Protein AF-0000000068766864 (afdb_homodimer)

Nearest PDB structures (foldseek):
  5yqg-assembly1_D  TM=7.341E-01  e=4.344E+00  Mus musculus
  5om0-assembly2_B  TM=7.626E-01  e=5.159E+00  Homo sapiens
  2c63-assembly2_D  TM=5.034E-01  e=2.746E+00  Homo sapiens
  5yqg-assembly1_B  TM=5.090E-01  e=3.262E+00  Mus musculus
  6gkg-assembly4_H  TM=6.464E-01  e=9.690E+00  Homo sapiens

pLDDT: mean 87.77, std 18.96, range [22.64, 98.69]

Structure (mmCIF, N/CA/C/O backbone):
data_AF-0000000068766864-model_v1
#
loop_
_entity.id
_entity.type
_entity.pdbx_description
1 polymer 'Uncharacterized protein'
#
loop_
_atom_site.group_PDB
_atom_site.id
_atom_site.type_symbol
_atom_site.label_atom_id
_atom_site.label_alt_id
_atom_site.label_comp_id
_atom_site.label_asym_id
_atom_site.label_entity_id
_atom_site.label_seq_id
_atom_site.pdbx_PDB_ins_code
_atom_site.Cartn_x
_atom_site.Cartn_y
_atom_site.Cartn_z
_atom_site.occupancy
_atom_site.B_iso_or_equiv
_atom_site.auth_seq_id
_atom_site.auth_comp_id
_atom_site.auth_asym_id
_atom_site.auth_atom_id
_atom_site.pdbx_PDB_model_num
ATOM 1 N N . MET A 1 1 ? -9.164 18.281 27.969 1 33.69 1 MET A N 1
ATOM 2 C CA . MET A 1 1 ? -8.516 18.688 26.734 1 33.69 1 MET A CA 1
ATOM 3 C C . MET A 1 1 ? -8.719 17.625 25.641 1 33.69 1 MET A C 1
ATOM 5 O O . MET A 1 1 ? -8.352 16.469 25.828 1 33.69 1 MET A O 1
ATOM 9 N N . ASP A 1 2 ? -9.836 17.562 25.031 1 39.25 2 ASP A N 1
ATOM 10 C CA . ASP A 1 2 ? -10.258 16.594 24.031 1 39.25 2 ASP A CA 1
ATOM 11 C C . ASP A 1 2 ? -9.18 16.391 22.969 1 39.25 2 ASP A C 1
ATOM 13 O O . ASP A 1 2 ? -8.867 17.297 22.203 1 39.25 2 ASP A O 1
ATOM 17 N N . LYS A 1 3 ? -8.062 15.938 23.328 1 46.28 3 LYS A N 1
ATOM 18 C CA . LYS A 1 3 ? -6.883 15.789 22.484 1 46.28 3 LYS A CA 1
ATOM 19 C C . LYS A 1 3 ? -7.281 15.414 21.062 1 46.28 3 LYS A C 1
ATOM 21 O O . LYS A 1 3 ? -7.898 14.375 20.828 1 46.28 3 LYS A O 1
ATOM 26 N N . LYS A 1 4 ? -7.801 16.328 20.297 1 52.69 4 LYS A N 1
ATOM 27 C CA . LYS A 1 4 ? -8.117 16.188 18.875 1 52.69 4 LYS A CA 1
ATOM 28 C C . LYS A 1 4 ? -7.012 15.438 18.141 1 52.69 4 LYS A C 1
ATOM 30 O O . LYS A 1 4 ? -5.863 15.883 18.109 1 52.69 4 LYS A O 1
ATOM 35 N N . TYR A 1 5 ? -7.047 14.117 18.328 1 60.38 5 TYR A N 1
ATOM 36 C CA . TYR A 1 5 ? -6.012 13.344 17.656 1 60.38 5 TYR A CA 1
ATOM 37 C C . TYR A 1 5 ? -5.992 13.656 16.156 1 60.38 5 TYR A C 1
ATOM 39 O O . TYR A 1 5 ? -7.012 13.508 15.477 1 60.38 5 TYR A O 1
ATOM 47 N N . ASP A 1 6 ? -5.262 14.805 15.93 1 80.88 6 ASP A N 1
ATOM 48 C CA . ASP A 1 6 ? -5.188 15.242 14.539 1 80.88 6 ASP A CA 1
ATOM 49 C C . ASP A 1 6 ? -4.223 14.367 13.742 1 80.88 6 ASP A C 1
ATOM 51 O O . ASP A 1 6 ? -3.061 14.211 14.125 1 80.88 6 ASP A O 1
ATOM 55 N N . PHE A 1 7 ? -4.727 13.586 12.953 1 88.81 7 PHE A N 1
ATOM 56 C CA . PHE A 1 7 ? -3.926 12.805 12.023 1 88.81 7 PHE A CA 1
ATOM 57 C C . PHE A 1 7 ? -2.803 13.648 11.43 1 88.81 7 PHE A C 1
ATOM 59 O O . PHE A 1 7 ? -3.031 14.773 11 1 88.81 7 PHE A O 1
ATOM 66 N N . SER A 1 8 ? -1.602 13.133 11.617 1 88.31 8 SER A N 1
ATOM 67 C CA . SER A 1 8 ? -0.469 13.789 10.969 1 88.31 8 SER A CA 1
ATOM 68 C C . SER A 1 8 ? 0.524 12.766 10.422 1 88.31 8 SER A C 1
ATOM 70 O O . SER A 1 8 ? 1.042 11.938 11.172 1 88.31 8 SER A O 1
ATOM 72 N N . LEU A 1 9 ? 0.725 12.789 9.164 1 92.5 9 LEU A N 1
ATOM 73 C CA . LEU A 1 9 ? 1.697 11.938 8.492 1 92.5 9 LEU A CA 1
ATOM 74 C C . LEU A 1 9 ? 2.645 12.766 7.633 1 92.5 9 LEU A C 1
ATOM 76 O O . LEU A 1 9 ? 2.201 13.602 6.84 1 92.5 9 LEU A O 1
ATOM 80 N N . SER A 1 10 ? 3.959 12.609 7.906 1 92.88 10 SER A N 1
ATOM 81 C CA . SER A 1 10 ? 4.945 13.312 7.098 1 92.88 10 SER A CA 1
ATOM 82 C C . SER A 1 10 ? 5.348 12.492 5.875 1 92.88 10 SER A C 1
ATOM 84 O O . SER A 1 10 ? 5.086 11.289 5.812 1 92.88 10 SER A O 1
ATOM 86 N N . TYR A 1 11 ? 5.945 13.148 4.961 1 95.38 11 TYR A N 1
ATOM 87 C CA . TYR A 1 11 ? 6.457 12.469 3.777 1 95.38 11 TYR A CA 1
ATOM 88 C C . TYR A 1 11 ? 7.496 11.422 4.16 1 95.38 11 TYR A C 1
ATOM 90 O O . TYR A 1 11 ? 7.516 10.32 3.596 1 95.38 11 TYR A O 1
ATOM 98 N N . GLU A 1 12 ? 8.336 11.781 5.156 1 95 12 GLU A N 1
ATOM 99 C CA . GLU A 1 12 ? 9.367 10.852 5.617 1 95 12 GLU A CA 1
ATOM 100 C C . GLU A 1 12 ? 8.742 9.594 6.223 1 95 12 GLU A C 1
ATOM 102 O O . GLU A 1 12 ? 9.203 8.484 5.973 1 95 12 GLU A O 1
ATOM 107 N N . ALA A 1 13 ? 7.707 9.781 6.992 1 95.5 13 ALA A N 1
ATOM 108 C CA . ALA A 1 13 ? 7.035 8.641 7.613 1 95.5 13 ALA A CA 1
ATOM 109 C C . ALA A 1 13 ? 6.344 7.777 6.562 1 95.5 13 ALA A C 1
ATOM 111 O O . ALA A 1 13 ? 6.434 6.551 6.605 1 95.5 13 ALA A O 1
ATOM 112 N N . LEU A 1 14 ? 5.648 8.43 5.613 1 98 14 LEU A N 1
ATOM 113 C CA . LEU A 1 14 ? 5.027 7.707 4.508 1 98 14 LEU A CA 1
ATOM 114 C C . LEU A 1 14 ? 6.047 6.828 3.797 1 98 14 LEU A C 1
ATOM 116 O O . LEU A 1 14 ? 5.82 5.629 3.619 1 98 14 LEU A O 1
ATOM 120 N N . THR A 1 15 ? 7.188 7.398 3.447 1 97.94 15 THR A N 1
ATOM 121 C CA . THR A 1 15 ? 8.203 6.703 2.666 1 97.94 15 THR A CA 1
ATOM 122 C C . THR A 1 15 ? 8.867 5.609 3.498 1 97.94 15 THR A C 1
ATOM 124 O O . THR A 1 15 ? 9.078 4.496 3.014 1 97.94 15 THR A O 1
ATOM 127 N N . ARG A 1 16 ? 9.125 5.895 4.723 1 97.69 16 ARG A N 1
ATOM 128 C CA . ARG A 1 16 ? 9.797 4.934 5.59 1 97.69 16 ARG A CA 1
ATOM 129 C C . ARG A 1 16 ? 8.93 3.705 5.82 1 97.69 16 ARG A C 1
ATOM 131 O O . ARG A 1 16 ? 9.414 2.572 5.77 1 97.69 16 ARG A O 1
ATOM 138 N N . VAL A 1 17 ? 7.656 3.924 6.086 1 98.12 17 VAL A N 1
ATOM 139 C CA . VAL A 1 17 ? 6.734 2.814 6.309 1 98.12 17 VAL A CA 1
ATOM 140 C C . VAL A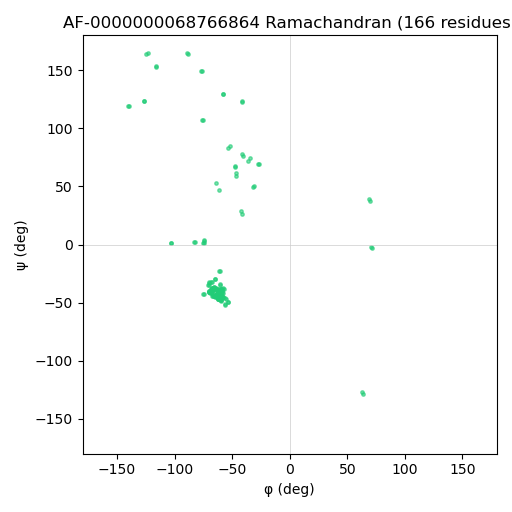 1 17 ? 6.652 1.945 5.059 1 98.12 17 VAL A C 1
ATOM 142 O O . VAL A 1 17 ? 6.738 0.717 5.141 1 98.12 17 VAL A O 1
ATOM 145 N N . CYS A 1 18 ? 6.512 2.605 3.939 1 98.5 18 CYS A N 1
ATOM 146 C CA . CYS A 1 18 ? 6.406 1.859 2.691 1 98.5 18 CYS A CA 1
ATOM 147 C C . CYS A 1 18 ? 7.715 1.147 2.369 1 98.5 18 CYS A C 1
ATOM 149 O O . CYS A 1 18 ? 7.707 0 1.92 1 98.5 18 CYS A O 1
ATOM 151 N N . GLU A 1 19 ? 8.836 1.826 2.643 1 98.31 19 GLU A N 1
ATOM 152 C CA . GLU A 1 19 ? 10.141 1.217 2.436 1 98.31 19 GLU A CA 1
ATOM 153 C C . GLU A 1 19 ? 10.305 -0.044 3.279 1 98.31 19 GLU A C 1
ATOM 155 O O . GLU A 1 19 ? 10.719 -1.089 2.77 1 98.31 19 GLU A O 1
ATOM 160 N N . ASN A 1 20 ? 9.969 0.044 4.5 1 98.12 20 ASN A N 1
ATOM 161 C CA . ASN A 1 20 ? 10.078 -1.104 5.395 1 98.12 20 ASN A CA 1
ATOM 162 C C . ASN A 1 20 ? 9.195 -2.262 4.934 1 98.12 20 ASN A C 1
ATOM 164 O O . ASN A 1 20 ? 9.617 -3.418 4.965 1 98.12 20 ASN A O 1
ATOM 168 N N . ALA A 1 21 ? 7.984 -1.971 4.523 1 98.12 21 ALA A N 1
ATOM 169 C CA . ALA A 1 21 ? 7.074 -3.01 4.055 1 98.12 21 ALA A CA 1
ATOM 170 C C . ALA A 1 21 ? 7.617 -3.691 2.803 1 98.12 21 ALA A C 1
ATOM 172 O O . ALA A 1 21 ? 7.582 -4.918 2.691 1 98.12 21 ALA A O 1
ATOM 173 N N . ILE A 1 22 ? 8.148 -2.885 1.901 1 98.06 22 ILE A N 1
ATOM 174 C CA . ILE A 1 22 ? 8.727 -3.414 0.669 1 98.06 22 ILE A CA 1
ATOM 175 C C . ILE A 1 22 ? 9.906 -4.324 1 1 98.06 22 ILE A C 1
ATOM 177 O O . ILE A 1 22 ? 9.992 -5.449 0.501 1 98.06 22 ILE A O 1
ATOM 181 N N . CYS A 1 23 ? 10.758 -3.871 1.862 1 97.19 23 CYS A N 1
ATOM 182 C CA . CYS A 1 23 ? 11.938 -4.648 2.238 1 97.19 23 CYS A CA 1
ATOM 183 C C . CYS A 1 23 ? 11.531 -5.977 2.861 1 97.19 23 CYS A C 1
ATOM 185 O O . CYS A 1 23 ? 12.156 -7.008 2.588 1 97.19 23 CYS A O 1
ATOM 187 N N . GLU A 1 24 ? 10.523 -5.934 3.699 1 97.06 24 GLU A N 1
ATOM 188 C CA . GLU A 1 24 ? 10.047 -7.156 4.344 1 97.06 24 GLU A CA 1
ATOM 189 C C . GLU A 1 24 ? 9.562 -8.172 3.314 1 97.06 24 GLU A C 1
ATOM 191 O O . GLU A 1 24 ? 9.898 -9.359 3.398 1 97.06 24 GLU A O 1
ATOM 196 N N . HIS A 1 25 ? 8.844 -7.715 2.354 1 96.75 25 HIS A N 1
ATOM 197 C CA . HIS A 1 25 ? 8.359 -8.625 1.321 1 96.75 25 HIS A CA 1
ATOM 198 C C . HIS A 1 25 ? 9.5 -9.148 0.462 1 96.75 25 HIS A C 1
ATOM 200 O O . HIS A 1 25 ? 9.508 -10.32 0.074 1 96.75 25 HIS A O 1
ATOM 206 N N . ILE A 1 26 ? 10.477 -8.281 0.175 1 96.06 26 ILE A N 1
ATOM 207 C CA . ILE A 1 26 ? 11.617 -8.703 -0.634 1 96.06 26 ILE A CA 1
ATOM 208 C C . ILE A 1 26 ? 12.438 -9.734 0.13 1 96.06 26 ILE A C 1
ATOM 210 O O . ILE A 1 26 ? 12.898 -10.727 -0.449 1 96.06 26 ILE A O 1
ATOM 214 N N . ARG A 1 27 ? 12.617 -9.477 1.339 1 95.25 27 ARG A N 1
ATOM 215 C CA . ARG A 1 27 ? 13.32 -10.438 2.178 1 95.25 27 ARG A CA 1
ATOM 216 C C . ARG A 1 27 ? 12.617 -11.789 2.17 1 95.25 27 ARG A C 1
ATOM 218 O O . ARG A 1 27 ? 13.266 -12.828 2.02 1 95.25 27 ARG A O 1
ATOM 225 N N . ARG A 1 28 ? 11.328 -11.82 2.309 1 95.75 28 ARG A N 1
ATOM 226 C CA . ARG A 1 28 ? 10.539 -13.047 2.297 1 95.75 28 ARG A CA 1
ATOM 227 C C . ARG A 1 28 ? 10.633 -13.742 0.943 1 95.75 28 ARG A C 1
ATOM 229 O O . ARG A 1 28 ? 10.734 -14.969 0.875 1 95.75 28 ARG A O 1
ATOM 236 N N . ALA A 1 29 ? 10.648 -12.977 -0.114 1 94.25 29 ALA A N 1
ATOM 237 C CA . ALA A 1 29 ? 10.734 -13.516 -1.469 1 94.25 29 ALA A CA 1
ATOM 238 C C . ALA A 1 29 ? 12.023 -14.305 -1.664 1 94.25 29 ALA A C 1
ATOM 240 O O . ALA A 1 29 ? 12.039 -15.305 -2.385 1 94.25 29 ALA A O 1
ATOM 241 N N . GLY A 1 30 ? 13.047 -13.828 -1.015 1 91.81 30 GLY A N 1
ATOM 242 C CA . GLY A 1 30 ? 14.352 -14.461 -1.144 1 91.81 30 GLY A CA 1
ATOM 243 C C . GLY A 1 30 ? 14.359 -15.906 -0.685 1 91.81 30 GLY A C 1
ATOM 244 O O . GLY A 1 30 ? 15.211 -16.688 -1.107 1 91.81 30 GLY A O 1
ATOM 245 N N . SER A 1 31 ? 13.453 -16.281 0.14 1 92.81 31 SER A N 1
ATOM 246 C CA . SER A 1 31 ? 13.414 -17.625 0.701 1 92.81 31 SER A CA 1
ATOM 247 C C . SER A 1 31 ? 12.344 -18.484 0.017 1 92.81 31 SER A C 1
ATOM 249 O O . SER A 1 31 ? 12.125 -19.625 0.402 1 92.81 31 SER A O 1
ATOM 251 N N . LEU A 1 32 ? 11.688 -17.953 -0.924 1 92.31 32 LEU A N 1
ATOM 252 C CA . LEU A 1 32 ? 10.586 -18.641 -1.58 1 92.31 32 LEU A CA 1
ATOM 253 C C . LEU A 1 32 ? 10.898 -18.891 -3.051 1 92.31 32 LEU A C 1
ATOM 255 O O . LEU A 1 32 ? 11.797 -18.266 -3.613 1 92.31 32 LEU A O 1
ATOM 259 N N . GLU A 1 33 ? 10.305 -19.922 -3.584 1 90.62 33 GLU A N 1
ATOM 260 C CA . GLU A 1 33 ? 10.367 -20.203 -5.016 1 90.62 33 GLU A CA 1
ATOM 261 C C . GLU A 1 33 ? 8.969 -20.297 -5.621 1 90.62 33 GLU A C 1
ATOM 263 O O . GLU A 1 33 ? 7.969 -20.312 -4.898 1 90.62 33 GLU A O 1
ATOM 268 N N . GLY A 1 34 ? 8.859 -20.234 -6.98 1 90.31 34 GLY A N 1
ATOM 269 C CA . GLY A 1 34 ? 7.594 -20.453 -7.664 1 90.31 34 GLY A CA 1
ATOM 270 C C . GLY A 1 34 ? 6.547 -19.406 -7.324 1 90.31 34 GLY A C 1
ATOM 271 O O . GLY A 1 34 ? 6.809 -18.203 -7.406 1 90.31 34 GLY A O 1
ATOM 272 N N . LEU A 1 35 ? 5.43 -19.781 -6.949 1 91.31 35 LEU A N 1
ATOM 273 C CA . LEU A 1 35 ? 4.277 -18.906 -6.715 1 91.31 35 LEU A CA 1
ATOM 274 C C . LEU A 1 35 ? 4.516 -18 -5.508 1 91.31 35 LEU A C 1
ATOM 276 O O . LEU A 1 35 ? 4.152 -16.828 -5.523 1 91.31 35 LEU A O 1
ATOM 280 N N . GLY A 1 36 ? 5.16 -18.594 -4.5 1 92.69 36 GLY A N 1
ATOM 281 C CA . GLY A 1 36 ? 5.449 -17.797 -3.309 1 92.69 36 GLY A CA 1
ATOM 282 C C . GLY A 1 36 ? 6.332 -16.594 -3.586 1 92.69 36 GLY A C 1
ATOM 283 O O . GLY A 1 36 ? 6.082 -15.508 -3.068 1 92.69 36 GLY A O 1
ATOM 284 N N . PHE A 1 37 ? 7.32 -16.812 -4.41 1 93.12 37 PHE A N 1
ATOM 285 C CA . PHE A 1 37 ? 8.234 -15.75 -4.832 1 93.12 37 PHE A CA 1
ATOM 286 C C . PHE A 1 37 ? 7.48 -14.656 -5.578 1 93.12 37 PHE A C 1
ATOM 288 O O . PHE A 1 37 ? 7.613 -13.477 -5.258 1 93.12 37 PHE A O 1
ATOM 295 N N . ALA A 1 38 ? 6.645 -14.992 -6.5 1 92.44 38 ALA A N 1
ATOM 296 C CA . ALA A 1 38 ? 5.902 -14.047 -7.336 1 92.44 38 ALA A CA 1
ATOM 297 C C . ALA A 1 38 ? 4.922 -13.234 -6.5 1 92.44 38 ALA A C 1
ATOM 299 O O . ALA A 1 38 ? 4.77 -12.031 -6.711 1 92.44 38 ALA A O 1
ATOM 300 N N . LEU A 1 39 ? 4.309 -13.914 -5.512 1 95.56 39 LEU A N 1
ATOM 301 C CA . LEU A 1 39 ? 3.322 -13.242 -4.676 1 95.56 39 LEU A CA 1
ATOM 302 C C . LEU A 1 39 ? 3.979 -12.18 -3.807 1 95.56 39 LEU A C 1
ATOM 304 O O . LEU A 1 39 ? 3.445 -11.078 -3.658 1 95.56 39 LEU A O 1
ATOM 308 N N . GLU A 1 40 ? 5.16 -12.477 -3.332 1 96.25 40 GLU A N 1
ATOM 309 C CA . GLU A 1 40 ? 5.859 -11.516 -2.48 1 96.25 40 GLU A CA 1
ATOM 310 C C . GLU A 1 40 ? 6.316 -10.305 -3.281 1 96.25 40 GLU A C 1
ATOM 312 O O . GLU A 1 40 ? 6.199 -9.164 -2.816 1 96.25 40 GLU A O 1
ATOM 317 N N . TYR A 1 41 ? 6.781 -10.531 -4.445 1 93.75 41 TYR A N 1
ATOM 318 C CA . TYR A 1 41 ? 7.18 -9.422 -5.301 1 93.75 41 TYR A CA 1
ATOM 319 C C . TYR A 1 41 ? 5.969 -8.594 -5.711 1 93.75 41 TYR A C 1
ATOM 321 O O . TYR A 1 41 ? 6.047 -7.363 -5.785 1 93.75 41 TYR A O 1
ATOM 329 N N . THR A 1 42 ? 4.961 -9.328 -5.953 1 96.5 42 THR A N 1
ATOM 330 C CA . THR A 1 42 ? 3.725 -8.641 -6.32 1 96.5 42 THR A CA 1
ATOM 331 C C . THR A 1 42 ? 3.271 -7.707 -5.203 1 96.5 42 THR A C 1
ATOM 333 O O . THR A 1 42 ? 2.865 -6.57 -5.465 1 96.5 42 THR A O 1
ATOM 336 N N . LYS A 1 43 ? 3.391 -8.148 -3.979 1 97.94 43 LYS A N 1
ATOM 337 C CA . LYS A 1 43 ? 3.045 -7.316 -2.828 1 97.94 43 LYS A CA 1
ATOM 338 C C . LYS A 1 43 ? 3.938 -6.082 -2.756 1 97.94 43 LYS A C 1
ATOM 340 O O . LYS A 1 43 ? 3.453 -4.973 -2.512 1 97.94 43 LYS A O 1
ATOM 345 N N . ALA A 1 44 ? 5.188 -6.27 -2.986 1 97.81 44 ALA A N 1
ATOM 346 C CA . ALA A 1 44 ? 6.137 -5.164 -2.941 1 97.81 44 ALA A CA 1
ATOM 347 C C . ALA A 1 44 ? 5.809 -4.113 -4 1 97.81 44 ALA A C 1
ATOM 349 O O . ALA A 1 44 ? 5.805 -2.914 -3.713 1 97.81 44 ALA A O 1
ATOM 350 N N . TYR A 1 45 ? 5.453 -4.562 -5.152 1 96.31 45 TYR A N 1
ATOM 351 C CA . TYR A 1 45 ? 5.133 -3.645 -6.242 1 96.31 45 TYR A CA 1
ATOM 352 C C . TYR A 1 45 ? 3.838 -2.893 -5.957 1 96.31 45 TYR A C 1
ATOM 354 O O . TYR A 1 45 ? 3.715 -1.711 -6.289 1 96.31 45 TYR A O 1
ATOM 362 N N . ALA A 1 46 ? 2.879 -3.586 -5.441 1 98.12 46 ALA A N 1
ATOM 363 C CA . ALA A 1 46 ? 1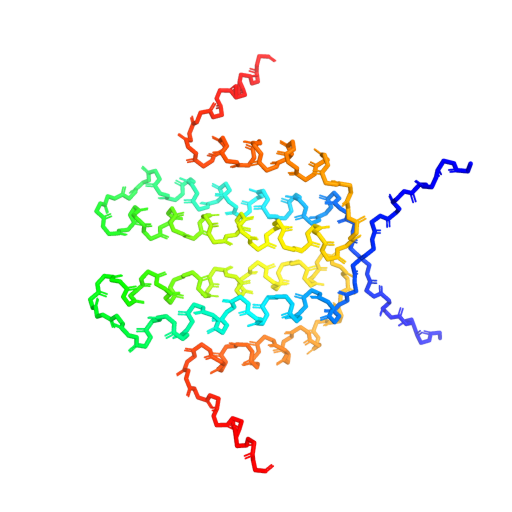.617 -2.934 -5.102 1 98.12 46 ALA A CA 1
ATOM 364 C C . ALA A 1 46 ? 1.837 -1.802 -4.102 1 98.12 46 ALA A C 1
ATOM 366 O O . ALA A 1 46 ? 1.218 -0.74 -4.211 1 98.12 46 ALA A O 1
ATOM 367 N N . ILE A 1 47 ? 2.732 -1.981 -3.158 1 98.62 47 ILE A N 1
ATOM 368 C CA . ILE A 1 47 ? 3.029 -0.976 -2.145 1 98.62 47 ILE A CA 1
ATOM 369 C C . ILE A 1 47 ? 3.711 0.227 -2.793 1 98.62 47 ILE A C 1
ATOM 371 O O . ILE A 1 47 ? 3.404 1.375 -2.465 1 98.62 47 ILE A O 1
ATOM 375 N N . LEU A 1 48 ? 4.633 -0.035 -3.717 1 98.38 48 LEU A N 1
ATOM 376 C CA . LEU A 1 48 ? 5.297 1.04 -4.445 1 98.38 48 LEU A CA 1
ATOM 377 C C . LEU A 1 48 ? 4.277 1.906 -5.184 1 98.38 48 LEU A C 1
ATOM 379 O O . LEU A 1 48 ? 4.371 3.135 -5.156 1 98.38 48 LEU A O 1
ATOM 383 N N . GLU A 1 49 ? 3.314 1.28 -5.773 1 97.62 49 GLU A N 1
ATOM 384 C CA . GLU A 1 49 ? 2.301 2.012 -6.527 1 97.62 49 GLU A CA 1
ATOM 385 C C . GLU A 1 49 ? 1.453 2.887 -5.605 1 97.62 49 GLU A C 1
ATOM 387 O O . GLU A 1 49 ? 1.206 4.055 -5.91 1 97.62 49 GLU A O 1
ATOM 392 N N . VAL A 1 50 ? 1.063 2.336 -4.512 1 98.44 50 VAL A N 1
ATOM 393 C CA . VAL A 1 50 ? 0.21 3.096 -3.604 1 98.44 50 VAL A CA 1
ATOM 394 C C . VAL A 1 50 ? 1.017 4.215 -2.951 1 98.44 50 VAL A C 1
ATOM 396 O O . VAL A 1 50 ? 0.492 5.305 -2.707 1 98.44 50 VAL A O 1
ATOM 399 N N . TRP A 1 51 ? 2.297 3.943 -2.676 1 98.56 51 TRP A N 1
ATOM 400 C CA . TRP A 1 51 ? 3.164 4.992 -2.15 1 98.56 51 TRP A CA 1
ATOM 401 C C . TRP A 1 51 ? 3.178 6.203 -3.08 1 98.56 51 TRP A C 1
ATOM 403 O O . TRP A 1 51 ? 3.043 7.344 -2.627 1 98.56 51 TRP A O 1
ATOM 413 N N . SER A 1 52 ? 3.322 5.977 -4.348 1 98.19 52 SER A N 1
ATOM 414 C CA . SER A 1 52 ? 3.396 7.055 -5.324 1 98.19 52 SER A CA 1
ATOM 415 C C . SER A 1 52 ? 2.098 7.855 -5.363 1 98.19 52 SER A C 1
ATOM 417 O O . SER A 1 52 ? 2.121 9.086 -5.461 1 98.19 52 SER A O 1
ATOM 419 N N . LEU A 1 53 ? 0.993 7.188 -5.25 1 97.75 53 LEU A N 1
ATOM 420 C CA . LEU A 1 53 ? -0.315 7.832 -5.25 1 97.75 53 LEU A CA 1
ATOM 421 C C . LEU A 1 53 ? -0.507 8.672 -3.992 1 97.75 53 LEU A C 1
ATOM 423 O O . LEU A 1 53 ? -1.007 9.797 -4.062 1 97.75 53 LEU A O 1
ATOM 427 N N . LEU A 1 54 ? -0.055 8.156 -2.883 1 98.19 54 LEU A N 1
ATOM 428 C CA . LEU A 1 54 ? -0.181 8.875 -1.618 1 98.19 54 LEU A CA 1
ATOM 429 C C . LEU A 1 54 ? 0.733 10.094 -1.593 1 98.19 54 LEU A C 1
ATOM 431 O O . LEU A 1 54 ? 0.35 11.148 -1.085 1 98.19 54 LEU A O 1
ATOM 435 N N . ALA A 1 55 ? 1.964 9.906 -2.129 1 97.5 55 ALA A N 1
ATOM 436 C CA . ALA A 1 55 ? 2.896 11.031 -2.215 1 97.5 55 ALA A CA 1
ATOM 437 C C . ALA A 1 55 ? 2.307 12.172 -3.039 1 97.5 55 ALA A C 1
ATOM 439 O O . ALA A 1 55 ? 2.416 13.336 -2.656 1 97.5 55 ALA A O 1
ATOM 440 N N . ALA A 1 56 ? 1.631 11.773 -4.117 1 96.25 56 ALA A N 1
ATOM 441 C CA . ALA A 1 56 ? 0.981 12.773 -4.965 1 96.25 56 ALA A CA 1
ATOM 442 C C . ALA A 1 56 ? -0.198 13.414 -4.246 1 96.25 56 ALA A C 1
ATOM 444 O O . ALA A 1 56 ? -0.38 14.633 -4.309 1 96.25 56 ALA A O 1
ATOM 445 N N . ALA A 1 57 ? -0.935 12.609 -3.547 1 95.62 57 ALA A N 1
ATOM 446 C CA . ALA A 1 57 ? -2.094 13.109 -2.812 1 95.62 57 ALA A CA 1
ATOM 447 C C . ALA A 1 57 ? -1.671 14.062 -1.699 1 95.62 57 ALA A C 1
ATOM 449 O O . ALA A 1 57 ? -2.436 14.945 -1.307 1 95.62 57 ALA A O 1
ATOM 450 N N . GLY A 1 58 ? -0.495 13.867 -1.168 1 94.88 58 GLY A N 1
ATOM 451 C CA . GLY A 1 58 ? 0.046 14.742 -0.135 1 94.88 58 GLY A CA 1
ATOM 452 C C . GLY A 1 58 ? 0.694 15.992 -0.69 1 94.88 58 GLY A C 1
ATOM 453 O O . GLY A 1 58 ? 1.301 16.766 0.054 1 94.88 58 GLY A O 1
ATOM 454 N N . ASP A 1 59 ? 0.62 16.109 -1.979 1 92.81 59 ASP A N 1
ATOM 455 C CA . ASP A 1 59 ? 1.082 17.297 -2.684 1 92.81 59 ASP A CA 1
ATOM 456 C C . ASP A 1 59 ? 2.604 17.406 -2.627 1 92.81 59 ASP A C 1
ATOM 458 O O . ASP A 1 59 ? 3.141 18.5 -2.41 1 92.81 59 ASP A O 1
ATOM 462 N N . THR A 1 60 ? 3.252 16.266 -2.723 1 92.38 60 THR A N 1
ATOM 463 C CA . THR A 1 60 ? 4.711 16.25 -2.77 1 92.38 60 THR A CA 1
ATOM 464 C C . THR A 1 60 ? 5.215 16.672 -4.145 1 92.38 60 THR A C 1
ATOM 466 O O . THR A 1 60 ? 4.551 16.453 -5.156 1 92.38 60 THR A O 1
ATOM 469 N N . PHE A 1 61 ? 6.371 17.281 -4.176 1 92.31 61 PHE A N 1
ATOM 470 C CA . PHE A 1 61 ? 7.004 17.672 -5.43 1 92.31 61 PHE A CA 1
ATOM 471 C C . PHE A 1 61 ? 7.219 16.453 -6.328 1 92.31 61 PHE A C 1
ATOM 473 O O . PHE A 1 61 ? 7.789 15.453 -5.895 1 92.31 61 PHE A O 1
ATOM 480 N N . PRO A 1 62 ? 6.781 16.609 -7.555 1 94.12 62 PRO A N 1
ATOM 481 C CA . PRO A 1 62 ? 6.918 15.477 -8.469 1 94.12 62 PRO A CA 1
ATOM 482 C C . PRO A 1 62 ? 8.359 15.008 -8.609 1 94.12 62 PRO A C 1
ATOM 484 O O . PRO A 1 62 ? 8.617 13.805 -8.727 1 94.12 62 PRO A O 1
ATOM 487 N N . ALA A 1 63 ? 9.258 15.891 -8.633 1 94.56 63 ALA A N 1
ATOM 488 C CA . ALA A 1 63 ? 10.664 15.523 -8.773 1 94.56 63 ALA A CA 1
ATOM 489 C C . ALA A 1 63 ? 11.125 14.656 -7.609 1 94.56 63 ALA A C 1
ATOM 491 O O . ALA A 1 63 ? 11.922 13.734 -7.789 1 94.56 63 ALA A O 1
ATOM 492 N N . LEU A 1 64 ? 10.664 14.969 -6.449 1 95 64 LEU A N 1
ATOM 493 C CA . LEU A 1 64 ? 11.008 14.172 -5.273 1 95 64 LEU A CA 1
ATOM 494 C C . LEU A 1 64 ? 10.359 12.797 -5.34 1 95 64 LEU A C 1
ATOM 496 O O . LEU A 1 64 ? 10.984 11.789 -5.004 1 95 64 LEU A O 1
ATOM 500 N N . ILE A 1 65 ? 9.164 12.75 -5.762 1 96.75 65 ILE A N 1
ATOM 501 C CA . ILE A 1 65 ? 8.469 11.477 -5.914 1 96.75 65 ILE A CA 1
ATOM 502 C C . ILE A 1 65 ? 9.234 10.578 -6.887 1 96.75 65 ILE A C 1
ATOM 504 O O . ILE A 1 65 ? 9.43 9.391 -6.621 1 96.75 65 ILE A O 1
ATOM 508 N N . GLU A 1 66 ? 9.633 11.133 -7.992 1 96.88 66 GLU A N 1
ATOM 509 C CA . GLU A 1 66 ? 10.344 10.344 -9 1 96.88 66 GLU A CA 1
ATOM 510 C C . GLU A 1 66 ? 11.664 9.812 -8.461 1 96.88 66 GLU A C 1
ATOM 512 O O . GLU A 1 66 ? 12.008 8.648 -8.672 1 96.88 66 GLU A O 1
ATOM 517 N N . LYS A 1 67 ? 12.375 10.672 -7.824 1 96.81 67 LYS A N 1
ATOM 518 C CA . LYS A 1 67 ? 13.648 10.266 -7.234 1 96.81 67 LYS A CA 1
ATOM 519 C C . LYS A 1 67 ? 13.461 9.102 -6.27 1 96.81 67 LYS A C 1
ATOM 521 O O . LYS A 1 67 ? 14.156 8.086 -6.367 1 96.81 67 LYS A O 1
ATOM 526 N N . ASP A 1 68 ? 12.539 9.266 -5.348 1 97 68 ASP A N 1
ATOM 527 C CA . ASP A 1 68 ? 12.32 8.227 -4.348 1 97 68 ASP A CA 1
ATOM 528 C C . ASP A 1 68 ? 11.688 6.98 -4.973 1 97 68 ASP A C 1
ATOM 530 O O . ASP A 1 68 ? 11.945 5.859 -4.531 1 97 68 ASP A O 1
ATOM 534 N N . ARG A 1 69 ? 10.891 7.223 -5.961 1 97.25 69 ARG A N 1
ATOM 535 C CA . ARG A 1 69 ? 10.336 6.074 -6.672 1 97.25 69 ARG A CA 1
ATOM 536 C C . ARG A 1 69 ? 11.445 5.215 -7.273 1 97.25 69 ARG A C 1
ATOM 538 O O . ARG A 1 69 ? 11.383 3.984 -7.203 1 97.25 69 ARG A O 1
ATOM 545 N N . ILE A 1 70 ? 12.406 5.8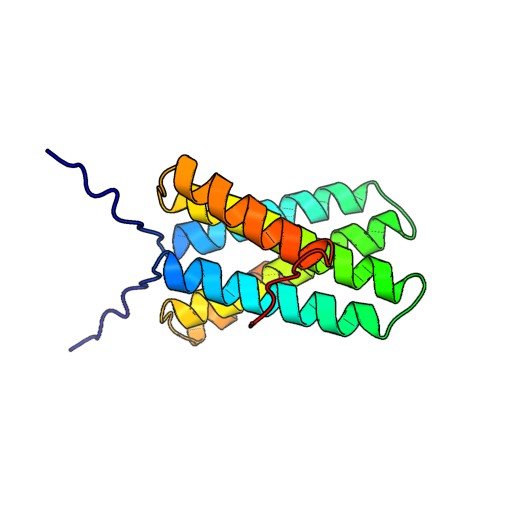24 -7.867 1 96.19 70 ILE A N 1
ATOM 546 C CA . ILE A 1 70 ? 13.539 5.109 -8.445 1 96.19 70 ILE A CA 1
ATOM 547 C C . ILE A 1 70 ? 14.273 4.324 -7.359 1 96.19 70 ILE A C 1
ATOM 549 O O . ILE A 1 70 ? 14.617 3.156 -7.551 1 96.19 70 ILE A O 1
ATOM 553 N N . TYR A 1 71 ? 14.453 4.945 -6.273 1 96.75 71 TYR A N 1
ATOM 554 C CA . TYR A 1 71 ? 15.117 4.297 -5.148 1 96.75 71 TYR A CA 1
ATOM 555 C C . TYR A 1 71 ? 14.336 3.064 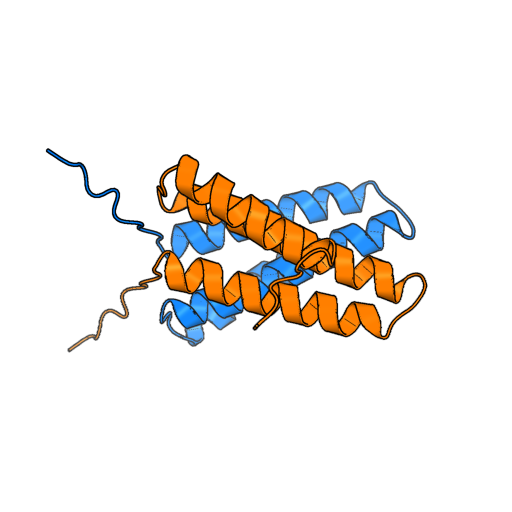-4.699 1 96.75 71 TYR A C 1
ATOM 557 O O . TYR A 1 71 ? 14.914 1.983 -4.547 1 96.75 71 TYR A O 1
ATOM 565 N N . LEU A 1 72 ? 13.055 3.186 -4.539 1 97.38 72 LEU A N 1
ATOM 566 C CA . LEU A 1 72 ? 12.227 2.086 -4.066 1 97.38 72 LEU A CA 1
ATOM 567 C C . LEU A 1 72 ? 12.148 0.974 -5.109 1 97.38 72 LEU A C 1
ATOM 569 O O . LEU A 1 72 ? 12.117 -0.208 -4.758 1 97.38 72 LEU A O 1
ATOM 573 N N . LEU A 1 73 ? 12.203 1.372 -6.352 1 96.31 73 LEU A N 1
ATOM 574 C CA . LEU A 1 73 ? 12.234 0.39 -7.43 1 96.31 73 LEU A CA 1
ATOM 575 C C . LEU A 1 73 ? 13.531 -0.409 -7.402 1 96.31 73 LEU A C 1
ATOM 577 O O . LEU A 1 73 ? 13.531 -1.616 -7.656 1 96.31 73 LEU A O 1
ATOM 581 N N . GLN A 1 74 ? 14.508 0.248 -7.094 1 95.19 74 GLN A N 1
ATOM 582 C CA . GLN A 1 74 ? 15.805 -0.422 -6.996 1 95.19 74 GLN A CA 1
ATOM 583 C C . GLN A 1 74 ? 15.812 -1.43 -5.848 1 95.19 74 GLN A C 1
ATOM 585 O O . GLN A 1 74 ? 16.438 -2.49 -5.953 1 95.19 74 GLN A O 1
ATOM 590 N N . LEU A 1 75 ? 15.172 -1.089 -4.809 1 94.19 75 LEU A N 1
ATOM 591 C CA . LEU A 1 75 ? 15.055 -2.016 -3.688 1 94.19 75 LEU A CA 1
ATOM 592 C C . LEU A 1 75 ? 14.359 -3.303 -4.121 1 94.19 75 LEU A C 1
ATOM 594 O O . LEU A 1 75 ? 14.758 -4.395 -3.711 1 94.19 75 LEU A O 1
ATOM 598 N N . ILE A 1 76 ? 13.398 -3.17 -4.941 1 95.19 76 ILE A N 1
ATOM 599 C CA . ILE A 1 76 ? 12.625 -4.32 -5.387 1 95.19 76 ILE A CA 1
ATOM 600 C C . ILE A 1 76 ? 13.445 -5.141 -6.383 1 95.19 76 ILE A C 1
ATOM 602 O O . ILE A 1 76 ? 13.414 -6.375 -6.348 1 95.19 76 ILE A O 1
ATOM 606 N N . SER A 1 77 ? 14.078 -4.523 -7.23 1 90.81 77 SER A N 1
ATOM 607 C CA . SER A 1 77 ? 14.836 -5.191 -8.281 1 90.81 77 SER A CA 1
ATOM 608 C C . SER A 1 77 ? 16.125 -5.812 -7.734 1 90.81 77 SER A C 1
ATOM 610 O O . SER A 1 77 ? 16.797 -6.574 -8.43 1 90.81 77 SER A O 1
ATOM 612 N N . GLY A 1 78 ? 16.344 -5.742 -6.449 1 80.44 78 GLY A N 1
ATOM 613 C CA . GLY A 1 78 ? 17.562 -6.285 -5.863 1 80.44 78 GLY A CA 1
ATOM 614 C C . GLY A 1 78 ? 18.797 -5.477 -6.199 1 80.44 78 GLY A C 1
ATOM 615 O O . GLY A 1 78 ? 19.922 -5.891 -5.895 1 80.44 78 GLY A O 1
ATOM 616 N N . LYS A 1 79 ? 18.703 -4.5 -6.938 1 63.06 79 LYS A N 1
ATOM 617 C CA . LYS A 1 79 ? 19.859 -3.697 -7.316 1 63.06 79 LYS A CA 1
ATOM 618 C C . LYS A 1 79 ? 20.312 -2.811 -6.16 1 63.06 79 LYS A C 1
ATOM 620 O O . LYS A 1 79 ? 21.234 -2.004 -6.316 1 63.06 79 LYS A O 1
ATOM 625 N N . ASN A 1 80 ? 19.703 -2.879 -5.094 1 52.41 80 ASN A N 1
ATOM 626 C CA . ASN A 1 80 ? 20.203 -2.027 -4.023 1 52.41 80 ASN A CA 1
ATOM 627 C C . ASN A 1 80 ? 21.641 -2.395 -3.646 1 52.41 80 ASN A C 1
ATOM 629 O O . ASN A 1 80 ? 21.875 -3.379 -2.941 1 52.41 80 ASN A O 1
ATOM 633 N N . ASN A 1 81 ? 22.578 -2.586 -4.512 1 41.06 81 ASN A N 1
ATOM 634 C CA . ASN A 1 81 ? 23.906 -2.312 -3.975 1 41.06 81 ASN A CA 1
ATOM 635 C C . ASN A 1 81 ? 23.922 -1.052 -3.115 1 41.06 81 ASN A C 1
ATOM 637 O O . ASN A 1 81 ? 24.25 0.033 -3.6 1 41.06 81 ASN A O 1
ATOM 641 N N . ILE A 1 82 ? 23.016 -0.534 -2.436 1 38.84 82 ILE A N 1
ATOM 642 C CA . ILE A 1 82 ? 23.547 0.397 -1.442 1 38.84 82 ILE A CA 1
ATOM 643 C C . ILE A 1 82 ? 24.703 -0.25 -0.689 1 38.84 82 ILE A C 1
ATOM 645 O O . ILE A 1 82 ? 24.516 -1.253 0.005 1 38.84 82 ILE A O 1
ATOM 649 N N . GLU A 1 83 ? 25.797 -0.551 -1.16 1 33.41 83 GLU A N 1
ATOM 650 C CA . GLU A 1 83 ? 27.062 -0.679 -0.429 1 33.41 83 GLU A CA 1
ATOM 651 C C . GLU A 1 83 ? 27.062 0.202 0.816 1 33.41 83 GLU A C 1
ATOM 653 O O . GLU A 1 83 ? 26.906 1.421 0.722 1 33.41 83 GLU A O 1
ATOM 658 N N . LEU A 1 84 ? 26.312 -0.03 1.852 1 31.12 84 LEU A N 1
ATOM 659 C CA . LEU A 1 84 ? 26.922 0.331 3.125 1 31.12 84 LEU A CA 1
ATOM 660 C C . LEU A 1 84 ? 28.438 0.173 3.064 1 31.12 84 LEU A C 1
ATOM 662 O O . LEU A 1 84 ? 28.953 -0.946 3.125 1 31.12 84 LEU A O 1
ATOM 666 N N . HIS A 1 85 ? 29.094 0.722 2.062 1 22.64 85 HIS A N 1
ATOM 667 C CA . HIS A 1 85 ? 30.5 0.957 2.379 1 22.64 85 HIS A CA 1
ATOM 668 C C . HIS A 1 85 ? 30.641 1.925 3.547 1 22.64 85 HIS A C 1
ATOM 670 O O . HIS A 1 85 ? 29.844 2.85 3.699 1 22.64 85 HIS A O 1
ATOM 676 N N . MET B 1 1 ? 8.398 33.688 -3.119 1 33.25 1 MET B N 1
ATOM 677 C CA . MET B 1 1 ? 7.746 32.938 -2.041 1 33.25 1 MET B CA 1
ATOM 678 C C . MET B 1 1 ? 8.055 31.453 -2.146 1 33.25 1 MET B C 1
ATOM 680 O O . MET B 1 1 ? 7.785 30.828 -3.178 1 33.25 1 MET B O 1
ATOM 684 N N . ASP B 1 2 ? 9.148 31 -1.732 1 38.81 2 ASP B N 1
ATOM 685 C CA . ASP B 1 2 ? 9.656 29.641 -1.813 1 38.81 2 ASP B CA 1
ATOM 686 C C . ASP B 1 2 ? 8.594 28.625 -1.396 1 38.81 2 ASP B C 1
ATOM 688 O O . ASP B 1 2 ? 8.234 28.547 -0.219 1 38.81 2 ASP B O 1
ATOM 692 N N . LYS B 1 3 ? 7.512 28.594 -2.037 1 46.41 3 LYS B N 1
ATOM 693 C CA . LYS B 1 3 ? 6.34 27.797 -1.694 1 46.41 3 LYS B CA 1
ATOM 694 C C . LYS B 1 3 ? 6.75 26.438 -1.106 1 46.41 3 LYS B C 1
ATOM 696 O O . LYS B 1 3 ? 7.418 25.641 -1.77 1 46.41 3 LYS B O 1
ATOM 701 N N . LYS B 1 4 ? 7.25 26.406 0.096 1 52.31 4 LYS B N 1
ATOM 702 C CA . LYS B 1 4 ? 7.59 25.234 0.891 1 52.31 4 LYS B CA 1
ATOM 703 C C . LYS B 1 4 ? 6.531 24.141 0.74 1 52.31 4 LYS B C 1
ATOM 705 O O . LYS B 1 4 ? 5.359 24.359 1.058 1 52.31 4 LYS B O 1
ATOM 710 N N . TYR B 1 5 ? 6.598 23.484 -0.416 1 60.25 5 TYR B N 1
ATOM 711 C CA . TYR B 1 5 ? 5.602 22.438 -0.616 1 60.25 5 TYR B CA 1
ATOM 712 C C . TYR B 1 5 ? 5.586 21.469 0.556 1 60.25 5 TYR B C 1
ATOM 714 O O . TYR B 1 5 ? 6.625 20.906 0.918 1 60.25 5 TYR B O 1
ATOM 722 N N . ASP B 1 6 ? 4.77 21.984 1.559 1 80.62 6 ASP B N 1
ATOM 723 C CA . ASP B 1 6 ? 4.699 21.172 2.77 1 80.62 6 ASP B CA 1
ATOM 724 C C . ASP B 1 6 ? 3.797 19.953 2.564 1 80.62 6 ASP B C 1
ATOM 726 O O . ASP B 1 6 ? 2.633 20.094 2.188 1 80.62 6 ASP B O 1
ATOM 730 N N . PHE B 1 7 ? 4.363 18.875 2.467 1 88.75 7 PHE B N 1
ATOM 731 C CA . PHE B 1 7 ? 3.623 17.609 2.424 1 88.75 7 PHE B CA 1
ATOM 732 C C . PHE B 1 7 ? 2.48 17.625 3.432 1 88.75 7 PHE B C 1
ATOM 734 O O . PHE B 1 7 ? 2.674 17.984 4.594 1 88.75 7 PHE B O 1
ATOM 741 N N . SER B 1 8 ? 1.295 17.406 2.898 1 88.44 8 SER B N 1
ATOM 742 C CA . SER B 1 8 ? 0.154 17.25 3.793 1 88.44 8 SER B CA 1
ATOM 743 C C . SER B 1 8 ? -0.782 16.141 3.312 1 88.44 8 SER B C 1
ATOM 745 O O . SER B 1 8 ? -1.294 16.203 2.193 1 88.44 8 SER B O 1
ATOM 747 N N . LEU B 1 9 ? -0.952 15.172 4.094 1 92.62 9 LEU B N 1
ATOM 748 C CA . LEU B 1 9 ? -1.868 14.07 3.83 1 92.62 9 LEU B CA 1
ATOM 749 C C . LEU B 1 9 ? -2.826 13.867 5 1 92.62 9 LEU B C 1
ATOM 751 O O . LEU B 1 9 ? -2.396 13.781 6.152 1 92.62 9 LEU B O 1
ATOM 755 N N . SER B 1 10 ? -4.137 13.922 4.691 1 93.06 10 SER B N 1
ATOM 756 C CA . SER B 1 10 ? -5.129 13.688 5.734 1 93.06 10 SER B CA 1
ATOM 757 C C . SER B 1 10 ? -5.473 12.203 5.844 1 93.06 10 SER B C 1
ATOM 759 O O . SER B 1 10 ? -5.156 11.422 4.945 1 93.06 10 SER B O 1
ATOM 761 N N . TYR B 1 11 ? -6.094 11.875 6.906 1 95.38 11 TYR B N 1
ATOM 762 C CA . TYR B 1 11 ? -6.555 10.5 7.098 1 95.38 11 TYR B CA 1
ATOM 763 C C . TYR B 1 11 ? -7.551 10.102 6.016 1 95.38 11 TYR B C 1
ATOM 765 O O . TYR B 1 11 ? -7.504 8.984 5.504 1 95.38 11 TYR B O 1
ATOM 773 N N . GLU B 1 12 ? -8.422 11.062 5.66 1 95.06 12 GLU B N 1
ATOM 774 C CA . GLU B 1 12 ? -9.414 10.797 4.625 1 95.06 12 GLU B CA 1
ATOM 775 C C . GLU B 1 12 ? -8.75 10.523 3.279 1 95.06 12 GLU B C 1
ATOM 777 O O . GLU B 1 12 ? -9.148 9.609 2.557 1 95.06 12 GLU B O 1
ATOM 782 N N . ALA B 1 13 ? -7.758 11.297 2.957 1 95.56 13 ALA B N 1
ATOM 783 C CA . ALA B 1 13 ? -7.043 11.102 1.696 1 95.56 13 ALA B CA 1
ATOM 784 C C . ALA B 1 13 ? -6.293 9.773 1.687 1 95.56 13 ALA B C 1
ATOM 786 O O . ALA B 1 13 ? -6.328 9.039 0.694 1 95.56 13 ALA B O 1
ATOM 787 N N . LEU B 1 14 ? -5.602 9.469 2.812 1 98 14 LEU B N 1
ATOM 788 C CA . LEU B 1 14 ? -4.926 8.18 2.939 1 98 14 LEU B CA 1
ATOM 789 C C . LEU B 1 14 ? -5.891 7.031 2.67 1 98 14 LEU B C 1
ATOM 791 O O . LEU B 1 14 ? -5.609 6.16 1.844 1 98 14 LEU B O 1
ATOM 795 N N . THR B 1 15 ? -7.043 7.07 3.309 1 98 15 THR B N 1
ATOM 796 C CA . THR B 1 15 ? -8.016 5.98 3.229 1 98 15 THR B CA 1
ATOM 797 C C . THR B 1 15 ? -8.648 5.922 1.843 1 98 15 THR B C 1
ATOM 799 O O . THR B 1 15 ? -8.797 4.84 1.269 1 98 15 THR B O 1
ATOM 802 N N . ARG B 1 16 ? -8.94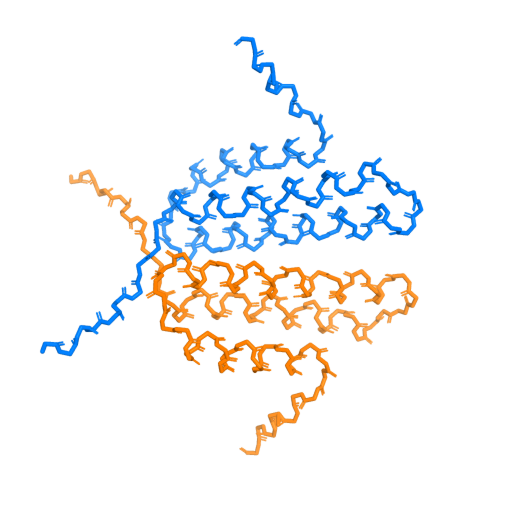5 7.035 1.304 1 97.69 16 ARG B N 1
ATOM 803 C CA . ARG B 1 16 ? -9.594 7.09 -0.003 1 97.69 16 ARG B CA 1
ATOM 804 C C . ARG B 1 16 ? -8.672 6.547 -1.093 1 97.69 16 ARG B C 1
ATOM 806 O O . ARG B 1 16 ? -9.109 5.789 -1.96 1 97.69 16 ARG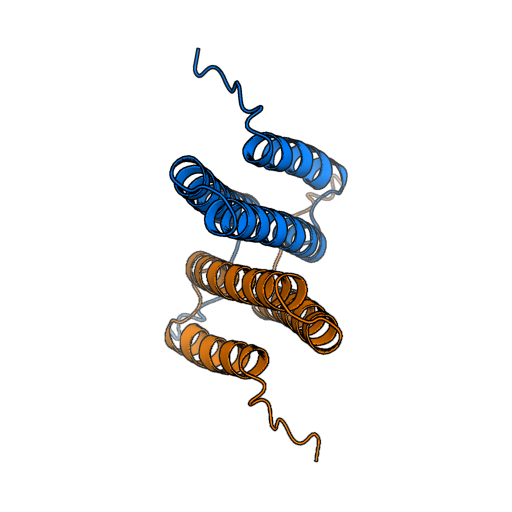 B O 1
ATOM 813 N N . VAL B 1 17 ? -7.414 6.957 -1.067 1 98.19 17 VAL B N 1
ATOM 814 C CA . VAL B 1 17 ? -6.453 6.488 -2.057 1 98.19 17 VAL B CA 1
ATOM 815 C C . VAL B 1 17 ? -6.309 4.969 -1.958 1 98.19 17 VAL B C 1
ATOM 817 O O . VAL B 1 17 ? -6.34 4.27 -2.973 1 98.19 17 VAL B O 1
ATOM 820 N N . CYS B 1 18 ? -6.168 4.512 -0.735 1 98.5 18 CYS B N 1
ATOM 821 C CA . CYS B 1 18 ? -6 3.076 -0.541 1 98.5 18 CYS B CA 1
ATOM 822 C C . CYS B 1 18 ? -7.27 2.32 -0.924 1 98.5 18 CYS B C 1
ATOM 824 O O . CYS B 1 18 ? -7.199 1.258 -1.543 1 98.5 18 CYS B O 1
ATOM 826 N N . GLU B 1 19 ? -8.414 2.904 -0.58 1 98.31 19 GLU B N 1
ATOM 827 C CA . GLU B 1 19 ? -9.695 2.307 -0.956 1 98.31 19 GLU B CA 1
ATOM 828 C C . GLU B 1 19 ? -9.82 2.178 -2.471 1 98.31 19 GLU B C 1
ATOM 830 O O . GLU B 1 19 ? -10.172 1.113 -2.982 1 98.31 19 GLU B O 1
ATOM 835 N N . ASN B 1 20 ? -9.523 3.195 -3.16 1 98.19 20 ASN B N 1
ATOM 836 C CA . ASN B 1 20 ? -9.602 3.178 -4.617 1 98.19 20 ASN B CA 1
ATOM 837 C C . ASN B 1 20 ? -8.664 2.135 -5.219 1 98.19 20 ASN B C 1
ATOM 839 O O . ASN B 1 20 ? -9.031 1.425 -6.152 1 98.19 20 ASN B O 1
ATOM 843 N N . ALA B 1 21 ? -7.453 2.045 -4.715 1 98.12 21 ALA B N 1
ATOM 844 C CA . ALA B 1 21 ? -6.488 1.068 -5.215 1 98.12 21 ALA B CA 1
ATOM 845 C C . ALA B 1 21 ? -6.977 -0.357 -4.98 1 98.12 21 ALA B C 1
ATOM 847 O O . ALA B 1 21 ? -6.887 -1.205 -5.871 1 98.12 21 ALA B O 1
ATOM 848 N N . ILE B 1 22 ? -7.523 -0.574 -3.795 1 98.06 22 ILE B N 1
ATOM 849 C CA . ILE B 1 22 ? -8.047 -1.892 -3.453 1 98.06 22 ILE B CA 1
ATOM 850 C C . ILE B 1 22 ? -9.195 -2.25 -4.395 1 98.06 22 ILE B C 1
ATOM 852 O O . ILE B 1 22 ? -9.219 -3.342 -4.965 1 98.06 22 ILE B O 1
ATOM 856 N N . CYS B 1 23 ? -10.086 -1.334 -4.594 1 97.25 23 CYS B N 1
ATOM 857 C CA . CYS B 1 23 ? -11.234 -1.574 -5.457 1 97.25 23 CYS B CA 1
ATOM 858 C C . CYS B 1 23 ? -10.789 -1.893 -6.879 1 97.25 23 CYS B C 1
ATOM 860 O O . CYS B 1 23 ? -11.359 -2.773 -7.527 1 97.25 23 CYS B O 1
ATOM 862 N N . GLU B 1 24 ? -9.812 -1.164 -7.348 1 97.12 24 GLU B N 1
ATOM 863 C CA . GLU B 1 24 ? -9.297 -1.393 -8.695 1 97.12 24 GLU B CA 1
ATOM 864 C C . GLU B 1 24 ? -8.75 -2.809 -8.844 1 97.12 24 GLU B C 1
ATOM 866 O O . GLU B 1 24 ? -9.039 -3.492 -9.828 1 97.12 24 GLU B O 1
ATOM 871 N N . HIS B 1 25 ? -8.016 -3.256 -7.883 1 96.81 25 HIS B N 1
ATOM 872 C CA . HIS B 1 25 ? -7.469 -4.605 -7.941 1 96.81 25 HIS B CA 1
ATOM 873 C C . HIS B 1 25 ? -8.57 -5.652 -7.84 1 96.81 25 HIS B C 1
ATOM 875 O O . HIS B 1 25 ? -8.516 -6.684 -8.516 1 96.81 25 HIS B O 1
ATOM 881 N N . ILE B 1 26 ? -9.578 -5.379 -7 1 96.06 26 ILE B N 1
ATOM 882 C CA . ILE B 1 26 ? -10.68 -6.324 -6.848 1 96.06 26 ILE B CA 1
ATOM 883 C C . ILE B 1 26 ? -11.469 -6.406 -8.148 1 96.06 26 ILE B C 1
ATOM 885 O O . ILE B 1 26 ? -11.875 -7.496 -8.57 1 96.06 26 ILE B O 1
ATOM 889 N N . ARG B 1 27 ? -11.688 -5.301 -8.695 1 95.25 27 ARG B N 1
ATOM 890 C CA . ARG B 1 27 ? -12.375 -5.27 -9.984 1 95.25 27 ARG B CA 1
ATOM 891 C C . ARG B 1 27 ? -11.617 -6.082 -11.031 1 95.25 27 ARG B C 1
ATOM 893 O O . ARG B 1 27 ? -12.219 -6.871 -11.766 1 95.25 27 ARG B O 1
ATOM 900 N N . ARG B 1 28 ? -10.328 -5.934 -11.109 1 95.75 28 ARG B N 1
ATOM 901 C CA . ARG B 1 28 ? -9.492 -6.668 -12.055 1 95.75 28 ARG B CA 1
ATOM 902 C C . ARG B 1 28 ? -9.523 -8.164 -11.758 1 95.75 28 ARG B C 1
ATOM 904 O O . ARG B 1 28 ? -9.562 -8.984 -12.68 1 95.75 28 ARG B O 1
ATOM 911 N N . ALA B 1 29 ? -9.547 -8.516 -10.5 1 94.31 29 ALA B N 1
ATOM 912 C CA . ALA B 1 29 ? -9.57 -9.914 -10.078 1 94.31 29 ALA B CA 1
ATOM 913 C C . ALA B 1 29 ? -10.82 -10.625 -10.602 1 94.31 29 ALA B C 1
ATOM 915 O O . ALA B 1 29 ? -10.781 -11.812 -10.93 1 94.31 29 ALA B O 1
ATOM 916 N N . GLY B 1 30 ? -11.875 -9.859 -10.664 1 91.81 30 GLY B N 1
ATOM 917 C CA . GLY B 1 30 ? -13.148 -10.414 -11.109 1 91.81 30 GLY B CA 1
ATOM 918 C C . GLY B 1 30 ? -13.094 -10.953 -12.523 1 91.81 30 GLY B C 1
ATOM 919 O O . GLY B 1 30 ? -13.898 -11.82 -12.891 1 91.81 30 GLY B O 1
ATOM 920 N N . SER B 1 31 ? -12.188 -10.5 -13.32 1 92.88 31 SER B N 1
ATOM 921 C CA . SER B 1 31 ? -12.094 -10.898 -14.719 1 92.88 31 SER B CA 1
ATOM 922 C C . SER B 1 31 ? -10.969 -11.906 -14.93 1 92.88 31 SER B C 1
ATOM 924 O O . SER B 1 31 ? -10.703 -12.32 -16.062 1 92.88 31 SER B O 1
ATOM 926 N N . LEU B 1 32 ? -10.312 -12.281 -13.922 1 92.56 32 LEU B N 1
ATOM 927 C CA . LEU B 1 32 ? -9.164 -13.172 -14.023 1 92.56 32 LEU B CA 1
ATOM 928 C C . LEU B 1 32 ? -9.43 -14.492 -13.312 1 92.56 32 LEU B C 1
ATOM 930 O O . LEU B 1 32 ? -10.344 -14.586 -12.492 1 92.56 32 LEU B O 1
ATOM 934 N N . GLU B 1 33 ? -8.758 -15.531 -13.75 1 90.69 33 GLU B N 1
ATOM 935 C CA . GLU B 1 33 ? -8.781 -16.828 -13.086 1 90.69 33 GLU B CA 1
ATOM 936 C C . GLU B 1 33 ? -7.375 -17.297 -12.742 1 90.69 33 GLU B C 1
ATOM 938 O O . GLU B 1 33 ? -6.391 -16.703 -13.18 1 90.69 33 GLU B O 1
ATOM 943 N N . GLY B 1 34 ? -7.25 -18.328 -11.828 1 90.25 34 GLY B N 1
ATOM 944 C CA . GLY B 1 34 ? -5.965 -18.938 -11.531 1 90.25 34 GLY B CA 1
ATOM 945 C C . GLY B 1 34 ? -4.973 -17.969 -10.914 1 90.25 34 GLY B C 1
ATOM 946 O O . GLY B 1 34 ? -5.281 -17.297 -9.93 1 90.25 34 GLY B O 1
ATOM 947 N N . LEU B 1 35 ? -3.854 -17.859 -11.438 1 91.25 35 LEU B N 1
ATOM 948 C CA . LEU B 1 35 ? -2.746 -17.078 -10.891 1 91.25 35 LEU B CA 1
ATOM 949 C C . LEU B 1 35 ? -3.053 -15.586 -10.945 1 91.25 35 LEU B C 1
ATOM 951 O O . LEU B 1 35 ? -2.736 -14.852 -10.008 1 91.25 35 LEU B O 1
ATOM 955 N N . GLY B 1 36 ? -3.705 -15.203 -12.047 1 92.56 36 GLY B N 1
ATOM 956 C CA . GLY B 1 36 ? -4.055 -13.797 -12.188 1 92.56 36 GLY B CA 1
ATOM 957 C C . GLY B 1 36 ? -4.98 -13.305 -11.086 1 92.56 36 GLY B C 1
ATOM 958 O O . GLY B 1 36 ? -4.793 -12.211 -10.555 1 92.56 36 GLY B O 1
ATOM 959 N N . PHE B 1 37 ? -5.926 -14.117 -10.758 1 93.19 37 PHE B N 1
ATOM 960 C CA . PHE B 1 37 ? -6.871 -13.828 -9.68 1 93.19 37 PHE B CA 1
ATOM 961 C C . PHE B 1 37 ? -6.156 -13.703 -8.344 1 93.19 37 PHE B C 1
ATOM 963 O O . PHE B 1 37 ? -6.348 -12.727 -7.621 1 93.19 37 PHE B O 1
ATOM 970 N N . ALA B 1 38 ? -5.293 -14.594 -8.023 1 92.38 38 ALA B N 1
ATOM 971 C CA . ALA B 1 38 ? -4.574 -14.625 -6.75 1 92.38 38 ALA B CA 1
ATOM 972 C C . ALA B 1 38 ? -3.652 -13.422 -6.605 1 92.38 38 ALA B C 1
ATOM 974 O O . ALA B 1 38 ? -3.549 -12.836 -5.527 1 92.38 38 ALA B O 1
ATOM 975 N N . LEU B 1 39 ? -3.035 -13.039 -7.746 1 95.5 39 LEU B N 1
ATOM 976 C CA . LEU B 1 39 ? -2.1 -11.922 -7.723 1 95.5 39 LEU B CA 1
ATOM 977 C C . LEU B 1 39 ? -2.826 -10.609 -7.434 1 95.5 39 LEU B C 1
ATOM 979 O O . LEU B 1 39 ? -2.346 -9.789 -6.652 1 95.5 39 LEU B O 1
ATOM 983 N N . GLU B 1 40 ? -4.012 -10.484 -7.98 1 96.31 40 GLU B N 1
ATOM 984 C CA . GLU B 1 40 ? -4.773 -9.258 -7.766 1 96.31 40 GLU B CA 1
ATOM 985 C C . GLU B 1 40 ? -5.262 -9.156 -6.324 1 96.31 40 GLU B C 1
ATOM 987 O O . GLU B 1 40 ? -5.199 -8.086 -5.715 1 96.31 40 GLU B O 1
ATOM 992 N N . TYR B 1 41 ? -5.68 -10.234 -5.789 1 94 41 TYR B N 1
ATOM 993 C CA . TYR B 1 41 ? -6.102 -10.242 -4.391 1 94 41 TYR B CA 1
ATOM 994 C C . TYR B 1 41 ? -4.918 -9.992 -3.463 1 94 41 TYR B C 1
ATOM 996 O O . TYR B 1 41 ? -5.047 -9.289 -2.457 1 94 41 TYR B O 1
ATOM 1004 N N . THR B 1 42 ? -3.865 -10.57 -3.871 1 96.62 42 THR B N 1
ATOM 1005 C CA . THR B 1 42 ? -2.648 -10.375 -3.09 1 96.62 42 THR B CA 1
ATOM 1006 C C . THR B 1 42 ? -2.27 -8.898 -3.037 1 96.62 42 THR B C 1
ATOM 1008 O O . THR B 1 42 ? -1.917 -8.383 -1.976 1 96.62 42 THR B O 1
ATOM 1011 N N . LYS B 1 43 ? -2.395 -8.219 -4.156 1 97.88 43 LYS B N 1
ATOM 1012 C CA . LYS B 1 43 ? -2.115 -6.789 -4.211 1 97.88 43 LYS B CA 1
ATOM 1013 C C . LYS B 1 43 ? -3.064 -6.008 -3.305 1 97.88 43 LYS B C 1
ATOM 1015 O O . LYS B 1 43 ? -2.637 -5.105 -2.58 1 97.88 43 LYS B O 1
ATOM 1020 N N . ALA B 1 44 ? -4.301 -6.371 -3.346 1 97.81 44 ALA B N 1
ATOM 1021 C CA . ALA B 1 44 ? -5.301 -5.695 -2.521 1 97.81 44 ALA B CA 1
ATOM 1022 C C . ALA B 1 44 ? -4.992 -5.859 -1.037 1 97.81 44 ALA B C 1
ATOM 1024 O O . ALA B 1 44 ? -5.055 -4.895 -0.271 1 97.81 44 ALA B O 1
ATOM 1025 N N . TYR B 1 45 ? -4.586 -7.047 -0.666 1 96.56 45 TYR B N 1
ATOM 1026 C CA . TYR B 1 45 ? -4.285 -7.32 0.735 1 96.56 45 TYR B CA 1
ATOM 1027 C C . TYR B 1 45 ? -3.035 -6.57 1.18 1 96.56 45 TYR B C 1
ATOM 1029 O O . TYR B 1 45 ? -2.959 -6.098 2.316 1 96.56 45 TYR B O 1
ATOM 1037 N N . ALA B 1 46 ? -2.059 -6.52 0.332 1 98.12 46 ALA B N 1
ATOM 1038 C CA . ALA B 1 46 ? -0.838 -5.789 0.662 1 98.12 46 ALA B CA 1
ATOM 1039 C C . ALA B 1 46 ? -1.135 -4.316 0.922 1 98.12 46 ALA B C 1
ATOM 1041 O O . ALA B 1 46 ? -0.564 -3.713 1.834 1 98.12 46 ALA B O 1
ATOM 1042 N N . ILE B 1 47 ? -2.045 -3.727 0.171 1 98.69 47 ILE B N 1
ATOM 1043 C CA . ILE B 1 47 ? -2.41 -2.322 0.32 1 98.69 47 ILE B CA 1
ATOM 1044 C C . ILE B 1 47 ? -3.131 -2.115 1.65 1 98.69 47 ILE B C 1
ATOM 1046 O O . ILE B 1 47 ? -2.883 -1.131 2.35 1 98.69 47 ILE B O 1
ATOM 1050 N N . LEU B 1 48 ? -4.008 -3.049 2.004 1 98.44 48 LEU B N 1
ATOM 1051 C CA . LEU B 1 48 ? -4.699 -2.979 3.287 1 98.44 48 LEU B CA 1
ATOM 1052 C C . LEU B 1 48 ? -3.703 -2.977 4.441 1 98.44 48 LEU B C 1
ATOM 1054 O O . LEU B 1 48 ? -3.848 -2.199 5.391 1 98.44 48 LEU B O 1
ATOM 1058 N N . GLU B 1 49 ? -2.699 -3.789 4.336 1 97.75 49 GLU B N 1
ATOM 1059 C CA . GLU B 1 49 ? -1.7 -3.881 5.395 1 97.75 49 GLU B CA 1
ATOM 1060 C C . GLU B 1 49 ? -0.918 -2.576 5.531 1 97.75 49 GLU B C 1
ATOM 1062 O O . GLU B 1 49 ? -0.719 -2.078 6.641 1 97.75 49 GLU B O 1
ATOM 1067 N N . VAL B 1 50 ? -0.534 -2.031 4.43 1 98.44 50 VAL B N 1
ATOM 1068 C CA . VAL B 1 50 ? 0.264 -0.811 4.484 1 98.44 50 VAL B CA 1
ATOM 1069 C C . VAL B 1 50 ? -0.608 0.357 4.938 1 98.44 50 VAL B C 1
ATOM 1071 O O . VAL B 1 50 ? -0.141 1.246 5.656 1 98.44 50 VAL B O 1
ATOM 1074 N N . TRP B 1 51 ? -1.87 0.347 4.527 1 98.56 51 TRP B N 1
ATOM 1075 C CA . TRP B 1 51 ? -2.795 1.37 5.004 1 98.56 51 TRP B CA 1
ATOM 1076 C C . TRP B 1 51 ? -2.842 1.396 6.527 1 98.56 51 TRP B C 1
ATOM 1078 O O . TRP B 1 51 ? -2.768 2.463 7.141 1 98.56 51 TRP B O 1
ATOM 1088 N N . SER B 1 52 ? -2.955 0.263 7.137 1 98.19 52 SER B N 1
ATOM 1089 C CA . SER B 1 52 ? -3.059 0.167 8.586 1 98.19 52 SER B CA 1
ATOM 1090 C C . SER B 1 52 ? -1.797 0.69 9.266 1 98.19 52 SER B C 1
ATOM 1092 O O . SER B 1 52 ? -1.876 1.374 10.289 1 98.19 52 SER B O 1
ATOM 1094 N N . LEU B 1 53 ? -0.665 0.429 8.695 1 97.75 53 LEU B N 1
ATOM 1095 C CA . LEU B 1 53 ? 0.61 0.891 9.234 1 97.75 53 LEU B CA 1
ATOM 1096 C C . LEU B 1 53 ? 0.734 2.406 9.117 1 97.75 53 LEU B C 1
ATOM 1098 O O . LEU B 1 53 ? 1.182 3.072 10.055 1 97.75 53 LEU B O 1
ATOM 1102 N N . LEU B 1 54 ? 0.282 2.928 8.008 1 98.12 54 LEU B N 1
ATOM 1103 C CA . LEU B 1 54 ? 0.345 4.367 7.785 1 98.12 54 LEU B CA 1
ATOM 1104 C C . LEU B 1 54 ? -0.626 5.102 8.703 1 98.12 54 LEU B C 1
ATOM 1106 O O . LEU B 1 54 ? -0.306 6.172 9.227 1 98.12 54 LEU B O 1
ATOM 1110 N N . ALA B 1 55 ? -1.829 4.516 8.859 1 97.44 55 ALA B N 1
ATOM 1111 C CA . ALA B 1 55 ? -2.812 5.102 9.766 1 97.44 55 ALA B CA 1
ATOM 1112 C C . ALA B 1 55 ? -2.264 5.191 11.188 1 97.44 55 ALA B C 1
ATOM 1114 O O . ALA B 1 55 ? -2.438 6.207 11.867 1 97.44 55 ALA B O 1
ATOM 1115 N N . ALA B 1 56 ? -1.552 4.129 11.57 1 96.19 56 ALA B N 1
ATOM 1116 C CA . ALA B 1 56 ? -0.935 4.113 12.891 1 96.19 56 ALA B CA 1
ATOM 1117 C C . ALA B 1 56 ? 0.197 5.133 12.984 1 96.19 56 ALA B C 1
ATOM 1119 O O . ALA B 1 56 ? 0.315 5.852 13.977 1 96.19 56 ALA B O 1
ATOM 1120 N N . ALA B 1 57 ? 0.957 5.207 11.945 1 95.56 57 ALA B N 1
ATOM 1121 C CA . ALA B 1 57 ? 2.078 6.145 11.914 1 95.56 57 ALA B CA 1
ATOM 1122 C C . ALA B 1 57 ? 1.589 7.59 11.953 1 95.56 57 ALA B C 1
ATOM 1124 O O . ALA B 1 57 ? 2.299 8.477 12.43 1 95.56 57 ALA B O 1
ATOM 1125 N N . GLY B 1 58 ? 0.425 7.844 11.43 1 94.88 58 GLY B N 1
ATOM 1126 C CA . GLY B 1 58 ? -0.172 9.172 11.445 1 94.88 58 GLY B CA 1
ATOM 1127 C C . GLY B 1 58 ? -0.866 9.492 12.758 1 94.88 58 GLY B C 1
ATOM 1128 O O . GLY B 1 58 ? -1.526 10.523 12.875 1 94.88 58 GLY B O 1
ATOM 1129 N N . ASP B 1 59 ? -0.765 8.555 13.656 1 92.81 59 ASP B N 1
ATOM 1130 C CA . ASP B 1 59 ? -1.266 8.727 15.016 1 92.81 59 ASP B CA 1
ATOM 1131 C C . ASP B 1 59 ? -2.791 8.781 15.039 1 92.81 59 ASP B C 1
ATOM 1133 O O . ASP B 1 59 ? -3.381 9.609 15.727 1 92.81 59 ASP B O 1
ATOM 1137 N N . THR B 1 60 ? -3.396 7.941 14.203 1 92.31 60 THR B N 1
ATOM 1138 C CA . THR B 1 60 ? -4.852 7.824 14.172 1 92.31 60 THR B CA 1
ATOM 1139 C C . THR B 1 60 ? -5.348 6.992 15.352 1 92.31 60 THR B C 1
ATOM 1141 O O . THR B 1 60 ? -4.652 6.09 15.82 1 92.31 60 THR B O 1
ATOM 1144 N N . PHE B 1 61 ? -6.531 7.305 15.805 1 92.31 61 PHE B N 1
ATOM 1145 C CA . PHE B 1 61 ? -7.152 6.539 16.875 1 92.31 61 PHE B CA 1
ATOM 1146 C C . PHE B 1 61 ? -7.293 5.074 16.484 1 92.31 61 PHE B C 1
ATOM 1148 O O . PHE B 1 61 ? -7.836 4.758 15.422 1 92.31 61 PHE B O 1
ATOM 1155 N N . PRO B 1 62 ? -6.832 4.227 17.391 1 94.06 62 PRO B N 1
ATOM 1156 C CA . PRO B 1 62 ? -6.891 2.799 17.062 1 94.06 62 PRO B CA 1
ATOM 1157 C C . PRO B 1 62 ? -8.312 2.324 16.75 1 94.06 62 PRO B C 1
ATOM 1159 O O . PRO B 1 62 ? -8.5 1.471 15.883 1 94.06 62 PRO B O 1
ATOM 1162 N N . ALA B 1 63 ? -9.258 2.826 17.438 1 94.62 63 ALA B N 1
ATOM 1163 C CA . ALA B 1 63 ? -10.641 2.416 17.203 1 94.62 63 ALA B CA 1
ATOM 1164 C C . ALA B 1 63 ? -11.086 2.766 15.789 1 94.62 63 ALA B C 1
ATOM 1166 O O . ALA B 1 63 ? -11.836 2.012 15.164 1 94.62 63 ALA B O 1
ATOM 1167 N N . LEU B 1 64 ? -10.664 3.877 15.312 1 95.06 64 LEU B N 1
ATOM 1168 C CA . LEU B 1 64 ? -10.992 4.285 13.953 1 95.06 64 LEU B CA 1
ATOM 1169 C C . LEU B 1 64 ? -10.273 3.408 12.93 1 95.06 64 LEU B C 1
ATOM 1171 O O . LEU B 1 64 ? -10.859 3.018 11.922 1 95.06 64 LEU B O 1
ATOM 1175 N N . ILE B 1 65 ? -9.07 3.105 13.18 1 96.75 65 ILE B N 1
ATOM 1176 C CA . ILE B 1 65 ? -8.305 2.23 12.297 1 96.75 65 ILE B CA 1
ATOM 1177 C C . ILE B 1 65 ? -9 0.876 12.188 1 96.75 65 ILE B C 1
ATOM 1179 O O . ILE B 1 65 ? -9.148 0.338 11.086 1 96.75 65 ILE B O 1
ATOM 1183 N N . GLU B 1 66 ? -9.422 0.331 13.297 1 97 66 GLU B N 1
ATOM 1184 C CA . GLU B 1 66 ? -10.055 -0.981 13.289 1 97 66 GLU B CA 1
ATOM 1185 C C . GLU B 1 66 ? -11.367 -0.955 12.508 1 97 66 GLU B C 1
ATOM 1187 O O . GLU B 1 66 ? -11.648 -1.861 11.719 1 97 66 GLU B O 1
ATOM 1192 N N . LYS B 1 67 ? -12.133 0.038 12.766 1 96.81 67 LYS B N 1
ATOM 1193 C CA . LYS B 1 67 ? -13.398 0.185 12.047 1 96.81 67 LYS B CA 1
ATOM 1194 C C . LYS B 1 67 ? -13.18 0.222 10.539 1 96.81 67 LYS B C 1
ATOM 1196 O O . LYS B 1 67 ? -13.82 -0.518 9.797 1 96.81 67 LYS B O 1
ATOM 1201 N N . ASP B 1 68 ? -12.281 1.089 10.117 1 97.06 68 ASP B N 1
ATOM 1202 C CA . ASP B 1 68 ? -12.039 1.232 8.688 1 97.06 68 ASP B CA 1
ATOM 1203 C C . ASP B 1 68 ? -11.336 -0.001 8.117 1 97.06 68 ASP B C 1
ATOM 1205 O O . ASP B 1 68 ? -11.547 -0.365 6.961 1 97.06 68 ASP B O 1
ATOM 1209 N N . ARG B 1 69 ? -10.523 -0.581 8.93 1 97.31 69 ARG B N 1
ATOM 1210 C CA . ARG B 1 69 ? -9.898 -1.825 8.492 1 97.31 69 ARG B CA 1
ATOM 1211 C C . ARG B 1 69 ? -10.953 -2.883 8.172 1 97.31 69 ARG B C 1
ATOM 1213 O O . ARG B 1 69 ? -10.836 -3.59 7.168 1 97.31 69 ARG B O 1
ATOM 1220 N N . ILE B 1 70 ? -11.938 -3.012 9.008 1 96.25 70 ILE B N 1
ATOM 1221 C CA . ILE B 1 70 ? -13.023 -3.963 8.781 1 96.25 70 ILE B CA 1
ATOM 1222 C C . ILE B 1 70 ? -13.742 -3.629 7.477 1 96.25 70 ILE B C 1
ATOM 1224 O O . ILE B 1 70 ? -14.023 -4.52 6.672 1 96.25 70 ILE B O 1
ATOM 1228 N N . TYR B 1 71 ? -13.977 -2.412 7.289 1 96.88 71 TYR B N 1
ATOM 1229 C CA . TYR B 1 71 ? -14.633 -1.962 6.066 1 96.88 71 TYR B CA 1
ATOM 1230 C C . TYR B 1 71 ? -13.812 -2.34 4.84 1 96.88 71 TYR B C 1
ATOM 1232 O O . TYR B 1 71 ? -14.336 -2.922 3.887 1 96.88 71 TYR B O 1
ATOM 1240 N N . LEU B 1 72 ? -12.539 -2.068 4.844 1 97.38 72 LEU B N 1
ATOM 1241 C CA . LEU B 1 72 ? -11.664 -2.342 3.705 1 97.38 72 LEU B CA 1
ATOM 1242 C C . LEU B 1 72 ? -11.516 -3.844 3.484 1 97.38 72 LEU B C 1
ATOM 1244 O O . LEU B 1 72 ? -11.438 -4.305 2.342 1 97.38 72 LEU B O 1
ATOM 1248 N N . LEU B 1 73 ? -11.562 -4.582 4.586 1 96.5 73 LEU B N 1
ATOM 1249 C CA . LEU B 1 73 ? -11.516 -6.035 4.488 1 96.5 73 LEU B CA 1
ATOM 1250 C C . LEU B 1 73 ? -12.781 -6.578 3.816 1 96.5 73 LEU B C 1
ATOM 1252 O O . LEU B 1 73 ? -12.711 -7.527 3.033 1 96.5 73 LEU B O 1
ATOM 1256 N N . GLN B 1 74 ? -13.797 -5.965 4.133 1 95.38 74 GLN B N 1
ATOM 1257 C CA . GLN B 1 74 ? -15.055 -6.367 3.521 1 95.38 74 GLN B CA 1
ATOM 1258 C C . GLN B 1 74 ? -15.055 -6.102 2.018 1 95.38 74 GLN B C 1
ATOM 1260 O O . GLN B 1 74 ? -15.625 -6.871 1.243 1 95.38 74 GLN B O 1
ATOM 1265 N N . LEU B 1 75 ? -14.453 -5.055 1.64 1 94.25 75 LEU B N 1
ATOM 1266 C CA . LEU B 1 75 ? -14.32 -4.75 0.219 1 94.25 75 LEU B CA 1
ATOM 1267 C C . LEU B 1 75 ? -13.562 -5.855 -0.506 1 94.25 75 LEU B C 1
ATOM 1269 O O . LEU B 1 75 ? -13.922 -6.23 -1.624 1 94.25 75 LEU B O 1
ATOM 1273 N N . ILE B 1 76 ? -12.586 -6.387 0.126 1 95.19 76 ILE B N 1
ATOM 1274 C CA . ILE B 1 76 ? -11.75 -7.414 -0.48 1 95.19 76 ILE B CA 1
ATOM 1275 C C . ILE B 1 76 ? -12.508 -8.742 -0.518 1 95.19 76 ILE B C 1
ATOM 1277 O O . ILE B 1 76 ? -12.43 -9.477 -1.503 1 95.19 76 ILE B O 1
ATOM 1281 N N . SER B 1 77 ? -13.156 -9.039 0.489 1 91.06 77 SER B N 1
ATOM 1282 C CA . SER B 1 77 ? -13.852 -10.312 0.608 1 91.06 77 SER B CA 1
ATOM 1283 C C . SER B 1 77 ? -15.117 -10.328 -0.242 1 91.06 77 SER B C 1
ATOM 1285 O O . SER B 1 77 ? -15.734 -11.383 -0.427 1 91.06 77 SER B O 1
ATOM 1287 N N . GLY B 1 78 ? -15.383 -9.289 -0.984 1 81.44 78 GLY B N 1
ATOM 1288 C CA . GLY B 1 78 ? -16.594 -9.227 -1.791 1 81.44 78 GLY B CA 1
ATOM 1289 C C . GLY B 1 78 ? -17.859 -9.055 -0.965 1 81.44 78 GLY B C 1
ATOM 1290 O O . GLY B 1 78 ? -18.969 -9.141 -1.493 1 81.44 78 GLY B O 1
ATOM 1291 N N . LYS B 1 79 ? -17.797 -9.031 0.27 1 63.75 79 LYS B N 1
ATOM 1292 C CA . LYS B 1 79 ? -18.969 -8.891 1.124 1 63.75 79 LYS B CA 1
ATOM 1293 C C . LYS B 1 79 ? -19.484 -7.457 1.119 1 63.75 79 LYS B C 1
ATOM 1295 O O . LYS B 1 79 ? -20.438 -7.133 1.842 1 63.75 79 LYS B O 1
ATOM 1300 N N . ASN B 1 80 ? -18.891 -6.645 0.404 1 53.06 80 ASN B N 1
ATOM 1301 C CA . ASN B 1 80 ? -19.438 -5.297 0.419 1 53.06 80 ASN B CA 1
ATOM 1302 C C . ASN B 1 80 ? -20.859 -5.266 -0.143 1 53.06 80 ASN B C 1
ATOM 1304 O O . ASN B 1 80 ? -21.062 -5.375 -1.355 1 53.06 80 ASN B O 1
ATOM 1308 N N . ASN B 1 81 ? -21.812 -6.031 0.286 1 41.69 81 ASN B N 1
ATOM 1309 C CA . ASN B 1 81 ? -23.141 -5.477 0.124 1 41.69 81 ASN B CA 1
ATOM 1310 C C . ASN B 1 81 ? -23.172 -3.988 0.471 1 41.69 81 ASN B C 1
ATOM 1312 O O . ASN B 1 81 ? -23.5 -3.619 1.6 1 41.69 81 ASN B O 1
ATOM 1316 N N . ILE B 1 82 ? -22.297 -3.143 0.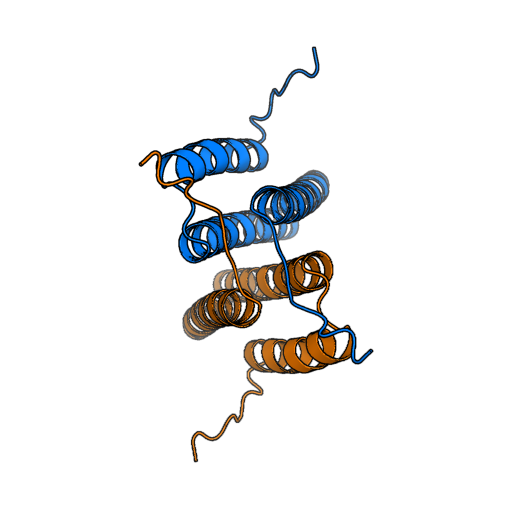438 1 39.12 82 ILE B N 1
ATOM 1317 C CA . ILE B 1 82 ? -22.812 -1.779 0.458 1 39.12 82 ILE B CA 1
ATOM 1318 C C . ILE B 1 82 ? -23.938 -1.638 -0.571 1 39.12 82 ILE B C 1
ATOM 1320 O O . ILE B 1 82 ? -23.703 -1.779 -1.773 1 39.12 82 ILE B O 1
ATOM 1324 N N . GLU B 1 83 ? -25.047 -2.182 -0.534 1 33.94 83 GLU B N 1
ATOM 1325 C CA . GLU B 1 83 ? -26.281 -1.715 -1.156 1 33.94 83 GLU B CA 1
ATOM 1326 C C . GLU B 1 83 ? -26.281 -0.195 -1.301 1 33.94 83 GLU B C 1
ATOM 1328 O O . GLU B 1 83 ? -26.172 0.528 -0.31 1 33.94 83 GLU B O 1
ATOM 1333 N N . LEU B 1 84 ? -25.516 0.431 -2.119 1 31.52 84 LEU B N 1
ATOM 1334 C CA . LEU B 1 84 ? -26.125 1.618 -2.707 1 31.52 84 LEU B CA 1
ATOM 1335 C C . LEU B 1 84 ? -27.641 1.43 -2.873 1 31.52 84 LEU B C 1
ATOM 1337 O O . LEU B 1 84 ? -28.078 0.761 -3.807 1 31.52 84 LEU B O 1
ATOM 1341 N N . HIS B 1 85 ? -28.312 0.996 -1.842 1 22.89 85 HIS B N 1
ATOM 1342 C CA . HIS B 1 85 ? -29.719 1.344 -1.925 1 22.89 85 HIS B CA 1
ATOM 1343 C C . HIS B 1 85 ? -29.922 2.855 -1.91 1 22.89 85 HIS B C 1
ATOM 1345 O O . HIS B 1 85 ? -29.172 3.578 -1.253 1 22.89 85 HIS B O 1
#

Solvent-accessible surface area (backbone atoms only — not comparable to full-atom values): 9310 Å² total; per-residue (Å²): 127,82,74,71,72,62,54,48,43,49,64,66,55,54,50,49,55,51,48,52,53,30,49,53,27,51,57,54,23,72,78,39,61,73,68,56,23,53,49,25,49,44,27,28,51,41,43,54,53,50,48,54,52,49,43,51,67,14,51,44,57,65,70,57,50,52,54,50,48,52,52,55,48,30,54,71,70,62,61,56,69,69,66,85,114,126,83,73,68,71,63,54,48,44,49,61,67,55,54,50,48,54,50,48,52,53,31,50,52,26,51,58,53,22,73,78,38,62,74,68,56,21,53,50,25,48,44,26,30,50,41,43,54,52,51,48,55,52,49,43,52,68,14,50,45,58,66,71,57,52,51,53,52,47,51,53,56,48,30,57,72,71,63,61,54,72,68,68,85,115

Radius of gyration: 16.99 Å; Cα contacts (8 Å, |Δi|>4): 196; chains: 2; bounding box: 60×53×42 Å

Sequence (170 aa):
MDKKYDFSLSYEALTRVCENAICEHIRRAGSLEGLGFALEYTKAYAILEVWSLLAAAGDTFPALIEKDRIYLLQLISGKNNIELHMDKKYDFSLSYEALTRVCENAICEHIRRAGSLEGLGFALEYTKAYAILEVWSLLAAAGDTFPALIEKDRIYLLQLISGKNNIELH

Organism: NCBI:txid1432552

Foldseek 3Di:
DPVPPDDDDDLVNLLVVLLVQLLVLLVQLVVDDDPSNVVSLVSNVVSLVVSLVVCVVVVHDPVVSVVSSVVSVCSSVVVPPPPPD/DPVPPDDDDDLVNLLVVLLVQLLVLLVQLVVDDDPSNVVSLVSNVVSLVVSLVVCVVVVHDPVVSVVSSVVSVCSSVVVPPPPPD

Secondary structure (DSSP, 8-state):
--------B-HHHHHHHHHHHHHHHHHHHTT--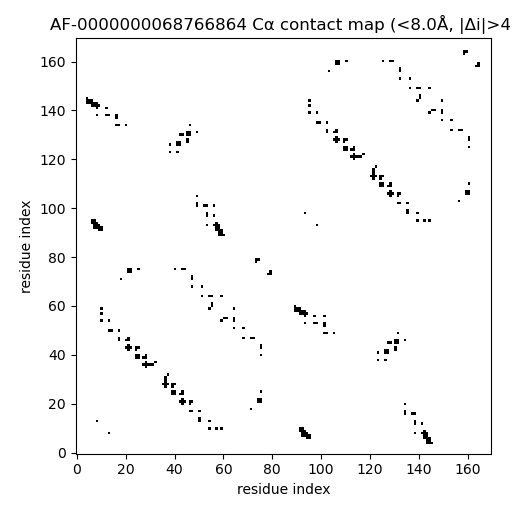HHHHHHHHHHHHHHHHHHHHHHHHTT--HHHHHHHHHHHHHHHHT-------/--------B-HHHHHHHHHHHHHHHHHHHTT--HHHHHHHHHHHHHHHHHHHHHHHHTT--HHHHHHHHHHHHHHHHT-------